Protein AF-A0A945K5P4-F1 (afdb_monomer)

Solvent-accessible surface area (backbone atoms only — not comparable to full-atom values): 6394 Å² total; per-residue (Å²): 142,80,91,77,76,88,77,81,76,80,76,79,78,74,84,75,86,45,68,44,60,55,50,32,61,76,45,50,88,58,52,46,75,48,57,45,58,83,69,80,56,73,58,95,89,40,76,70,74,47,77,51,74,48,69,51,79,70,41,58,30,44,68,38,72,45,79,47,60,54,68,51,77,54,100,92,50,74,48,74,52,79,70,42,38,37,18,9,77,69,38,82,90,48,81,44,75,53,107

Structure (mmCIF, N/CA/C/O backbone):
data_AF-A0A945K5P4-F1
#
_entry.id   AF-A0A945K5P4-F1
#
loop_
_atom_site.group_PDB
_atom_site.id
_atom_site.type_symbol
_atom_site.label_atom_id
_atom_site.label_alt_id
_atom_site.label_comp_id
_atom_site.label_asym_id
_atom_site.label_entity_id
_atom_site.label_seq_id
_atom_site.pdbx_PDB_ins_code
_atom_site.Cartn_x
_atom_site.Cartn_y
_atom_site.Cartn_z
_atom_site.occupancy
_atom_site.B_iso_or_equiv
_atom_site.auth_seq_id
_atom_site.auth_comp_id
_atom_site.auth_asym_id
_atom_site.auth_atom_id
_atom_site.pdbx_PDB_model_num
ATOM 1 N N . MET A 1 1 ? 0.146 -31.554 -27.408 1.00 42.19 1 MET A N 1
ATOM 2 C CA . MET A 1 1 ? 0.253 -32.498 -26.276 1.00 42.19 1 MET A CA 1
ATOM 3 C C . MET A 1 1 ? 1.378 -32.016 -25.379 1.00 42.19 1 MET A C 1
ATOM 5 O O . MET A 1 1 ? 2.523 -32.038 -25.797 1.00 42.19 1 MET A O 1
ATOM 9 N N . GLY A 1 2 ? 1.032 -31.474 -24.216 1.00 41.72 2 GLY A N 1
ATOM 10 C CA . GLY A 1 2 ? 1.971 -30.827 -23.299 1.00 41.72 2 GLY A CA 1
ATOM 11 C C . GLY A 1 2 ? 1.212 -30.344 -22.073 1.00 41.72 2 GLY A C 1
ATOM 12 O O . GLY A 1 2 ? 1.029 -29.153 -21.872 1.00 41.72 2 GLY A O 1
ATOM 13 N N . ILE A 1 3 ? 0.659 -31.305 -21.335 1.00 53.03 3 ILE A N 1
ATOM 14 C CA . ILE A 1 3 ? -0.021 -31.107 -20.055 1.00 53.03 3 ILE A CA 1
ATOM 15 C C . ILE A 1 3 ? 1.007 -30.538 -19.073 1.00 53.03 3 ILE A C 1
ATOM 17 O O . ILE A 1 3 ? 1.942 -31.242 -18.699 1.00 53.03 3 ILE A O 1
ATOM 21 N N . SER A 1 4 ? 0.857 -29.276 -18.667 1.00 38.94 4 SER A N 1
ATOM 22 C CA . SER A 1 4 ? 1.709 -28.674 -17.640 1.00 38.94 4 SER A CA 1
ATOM 23 C C . SER A 1 4 ? 0.860 -28.024 -16.551 1.00 38.94 4 SER A C 1
ATOM 25 O O . SER A 1 4 ? 0.423 -26.886 -16.661 1.00 38.94 4 SER A O 1
ATOM 27 N N . LYS A 1 5 ? 0.654 -28.824 -15.501 1.00 41.47 5 LYS A N 1
ATOM 28 C CA . LYS A 1 5 ? 0.543 -28.424 -14.092 1.00 41.47 5 LYS A CA 1
ATOM 29 C C . LYS A 1 5 ? -0.613 -27.484 -13.743 1.00 41.47 5 LYS A C 1
ATOM 31 O O . LYS A 1 5 ? -0.448 -26.310 -13.442 1.00 41.47 5 LYS A O 1
ATOM 36 N N . ILE A 1 6 ? -1.781 -28.108 -13.657 1.00 50.41 6 ILE A N 1
ATOM 37 C CA . ILE A 1 6 ? -2.840 -27.760 -12.709 1.00 50.41 6 ILE A CA 1
ATOM 38 C C . ILE A 1 6 ? -2.231 -27.508 -11.316 1.00 50.41 6 ILE A C 1
ATOM 40 O O . ILE A 1 6 ? -1.776 -28.438 -10.653 1.00 50.41 6 ILE A O 1
ATOM 44 N N . PHE A 1 7 ? -2.234 -26.251 -10.876 1.00 44.53 7 PHE A N 1
ATOM 45 C CA . PHE A 1 7 ? -2.200 -25.891 -9.461 1.00 44.53 7 PHE A CA 1
ATOM 46 C C . PHE A 1 7 ? -3.647 -25.616 -9.044 1.00 44.53 7 PHE A C 1
ATOM 48 O O . PHE A 1 7 ? -4.124 -24.486 -9.108 1.00 44.53 7 PHE A O 1
ATOM 55 N N . TYR A 1 8 ? -4.376 -26.670 -8.662 1.00 39.31 8 TYR A N 1
ATOM 56 C CA . TYR A 1 8 ? -5.628 -26.511 -7.922 1.00 39.31 8 TYR A CA 1
ATOM 57 C C . TYR A 1 8 ? -5.274 -25.950 -6.542 1.00 39.31 8 TYR A C 1
ATOM 59 O O . TYR A 1 8 ? -4.970 -26.697 -5.614 1.00 39.31 8 TYR A O 1
ATOM 67 N N . ILE A 1 9 ? -5.291 -24.624 -6.407 1.00 47.72 9 ILE A N 1
ATOM 68 C CA . ILE A 1 9 ? -5.408 -23.990 -5.097 1.00 47.72 9 ILE A CA 1
ATOM 69 C C . ILE A 1 9 ? -6.824 -24.312 -4.623 1.00 47.72 9 ILE A C 1
ATOM 71 O O . ILE A 1 9 ? -7.807 -23.747 -5.101 1.00 47.72 9 ILE A O 1
ATOM 75 N N . LEU A 1 10 ? -6.929 -25.285 -3.722 1.00 43.44 10 LEU A N 1
ATOM 76 C CA . LEU A 1 10 ? -8.141 -25.551 -2.964 1.00 43.44 10 LEU A CA 1
ATOM 77 C C . LEU A 1 10 ? -8.370 -24.344 -2.042 1.00 43.44 10 LEU A C 1
ATOM 79 O O . LEU A 1 10 ? -7.882 -24.310 -0.915 1.00 43.44 10 LEU A O 1
ATOM 83 N N . ILE A 1 11 ? -9.060 -23.318 -2.543 1.00 50.97 11 ILE A N 1
ATOM 84 C CA . ILE A 1 11 ? -9.527 -22.200 -1.723 1.00 50.97 11 ILE A CA 1
ATOM 85 C C . ILE A 1 11 ? -10.640 -22.762 -0.840 1.00 50.97 11 ILE A C 1
ATOM 87 O O . ILE A 1 11 ? -11.796 -22.863 -1.252 1.00 50.97 11 ILE A O 1
ATOM 91 N N . LEU A 1 12 ? -10.287 -23.164 0.379 1.00 46.34 12 LEU A N 1
ATOM 92 C CA . LEU A 1 12 ? -11.260 -23.363 1.441 1.00 46.34 12 LEU A CA 1
ATOM 93 C C . LEU A 1 12 ? -11.787 -21.973 1.818 1.00 46.34 12 LEU A C 1
ATOM 95 O O . LEU A 1 12 ? -11.228 -21.298 2.679 1.00 46.34 12 LEU A O 1
ATOM 99 N N . ALA A 1 13 ? -12.818 -21.514 1.108 1.00 54.56 13 ALA A N 1
ATOM 100 C CA . ALA A 1 13 ? -13.495 -20.254 1.382 1.00 54.56 13 ALA A CA 1
ATOM 101 C C . ALA A 1 13 ? -14.286 -20.385 2.691 1.00 54.56 13 ALA A C 1
ATOM 103 O O . ALA A 1 13 ? -15.493 -20.626 2.699 1.00 54.56 13 ALA A O 1
ATOM 104 N N . THR A 1 14 ? -13.600 -20.256 3.824 1.00 52.41 14 THR A N 1
ATOM 105 C CA . THR A 1 14 ? -14.258 -19.939 5.084 1.00 52.41 14 THR A CA 1
ATOM 106 C C . THR A 1 14 ? -14.810 -18.526 4.942 1.00 52.41 14 THR A C 1
ATOM 108 O O . THR A 1 14 ? -14.069 -17.546 4.886 1.00 52.41 14 THR A O 1
ATOM 111 N N . ALA A 1 15 ? -16.133 -18.417 4.821 1.00 57.22 15 ALA A N 1
ATOM 112 C CA . ALA A 1 15 ? -16.838 -17.143 4.824 1.00 57.22 15 ALA A CA 1
ATOM 113 C C . ALA A 1 15 ? -16.702 -16.496 6.212 1.00 57.22 15 ALA A C 1
ATOM 115 O O . ALA A 1 15 ? -17.595 -16.572 7.052 1.00 57.22 15 ALA A O 1
ATOM 116 N N . MET A 1 16 ? -15.548 -15.886 6.484 1.00 53.41 16 MET A N 1
ATOM 117 C CA . MET A 1 16 ? -15.379 -14.988 7.614 1.00 53.41 16 MET A CA 1
ATOM 118 C C . MET A 1 16 ? -16.133 -13.711 7.267 1.00 53.41 16 MET A C 1
ATOM 120 O O . MET A 1 16 ? -15.610 -12.824 6.595 1.00 53.41 16 MET A O 1
ATOM 124 N N . SER A 1 17 ? -17.385 -13.622 7.707 1.00 56.72 17 SER A N 1
ATOM 125 C CA . SER A 1 17 ? -18.197 -12.407 7.660 1.00 56.72 17 SER A CA 1
ATOM 126 C C . SER A 1 17 ? -17.638 -11.361 8.636 1.00 56.72 17 SER A C 1
ATOM 128 O O . SER A 1 17 ? -18.280 -10.985 9.613 1.00 56.72 17 SER A O 1
ATOM 130 N N . SER A 1 18 ? -16.401 -10.914 8.410 1.00 62.44 18 SER A N 1
ATOM 131 C CA . SER A 1 18 ? -15.841 -9.740 9.065 1.00 62.44 18 SER A CA 1
ATOM 132 C C . SER A 1 18 ? -16.373 -8.524 8.324 1.00 62.44 18 SER A C 1
ATOM 134 O O . SER A 1 18 ? -15.940 -8.226 7.209 1.00 62.44 18 SER A O 1
ATOM 136 N N . CYS A 1 19 ? -17.329 -7.819 8.938 1.00 70.94 19 CYS A N 1
ATOM 137 C CA . CYS A 1 19 ? -17.871 -6.575 8.392 1.00 70.94 19 CYS A CA 1
ATOM 138 C C . CYS A 1 19 ? -16.754 -5.615 7.956 1.00 70.94 19 CYS A C 1
ATOM 140 O O . CYS A 1 19 ? -16.892 -4.969 6.924 1.00 70.94 19 CYS A O 1
ATOM 142 N N . GLY A 1 20 ? -15.631 -5.549 8.681 1.00 84.25 20 GLY A N 1
ATOM 143 C CA . GLY A 1 20 ? -14.507 -4.674 8.338 1.00 84.25 20 GLY A CA 1
ATOM 144 C C . GLY A 1 20 ? -13.853 -5.010 6.996 1.00 84.25 20 GLY A C 1
ATOM 145 O O . GLY A 1 20 ? -13.654 -4.119 6.174 1.00 84.25 20 GLY A O 1
ATOM 146 N N . LEU A 1 21 ? -13.578 -6.291 6.737 1.00 87.75 21 LEU A N 1
ATOM 147 C CA . LEU A 1 21 ? -12.907 -6.710 5.503 1.00 87.75 21 LEU A CA 1
ATOM 148 C C . LEU A 1 21 ? -13.833 -6.589 4.283 1.00 87.75 21 LEU A C 1
ATOM 150 O O . LEU A 1 21 ? -13.399 -6.175 3.212 1.00 87.75 21 LEU A O 1
ATOM 154 N N . ASN A 1 22 ? -15.129 -6.863 4.462 1.00 87.81 22 ASN A N 1
ATOM 155 C CA . ASN A 1 22 ? -16.123 -6.649 3.409 1.00 87.81 22 ASN A CA 1
ATOM 156 C C . ASN A 1 22 ? -16.276 -5.156 3.061 1.00 87.81 22 ASN A C 1
ATOM 158 O O . ASN A 1 22 ? -16.408 -4.802 1.893 1.00 87.81 22 ASN A O 1
ATOM 162 N N . ASN A 1 23 ? -16.202 -4.271 4.064 1.00 88.56 23 ASN A N 1
ATOM 163 C CA . ASN A 1 23 ? -16.187 -2.823 3.839 1.00 88.56 23 ASN A CA 1
ATOM 164 C C . ASN A 1 23 ? -14.954 -2.390 3.033 1.00 88.56 23 ASN A C 1
ATOM 166 O O . ASN A 1 23 ? -15.110 -1.641 2.071 1.00 88.56 23 ASN A O 1
ATOM 170 N N . MET A 1 24 ? -13.761 -2.890 3.376 1.00 91.62 24 MET A N 1
ATOM 171 C CA . MET A 1 24 ? -12.538 -2.647 2.597 1.00 91.62 24 MET A CA 1
ATOM 172 C C . MET A 1 24 ? -12.714 -3.078 1.138 1.00 91.62 24 MET A C 1
ATOM 174 O O . MET A 1 24 ? -12.514 -2.272 0.235 1.00 91.62 24 MET A O 1
ATOM 178 N N . ALA A 1 25 ? -13.175 -4.312 0.905 1.00 90.25 25 ALA A N 1
ATOM 179 C CA . ALA A 1 25 ? -13.403 -4.837 -0.440 1.00 90.25 25 ALA A CA 1
ATOM 180 C C . ALA A 1 25 ? -14.406 -3.987 -1.241 1.00 90.25 25 ALA A C 1
ATOM 182 O O . ALA A 1 25 ? -14.137 -3.634 -2.385 1.00 90.25 25 ALA A O 1
ATOM 183 N N . SER A 1 26 ? -15.528 -3.589 -0.629 1.00 90.56 26 SER A N 1
ATOM 184 C CA . SER A 1 26 ? -16.543 -2.750 -1.287 1.00 90.56 26 SER A CA 1
ATOM 185 C C . SER A 1 26 ? -16.063 -1.339 -1.642 1.00 90.56 26 SER A C 1
ATOM 187 O O . SER A 1 26 ? -16.639 -0.701 -2.515 1.00 90.56 26 SER A O 1
ATOM 189 N N . LYS A 1 27 ? -15.016 -0.846 -0.969 1.00 91.75 27 LYS A N 1
ATOM 190 C CA . LYS A 1 27 ? -14.428 0.479 -1.192 1.00 91.75 27 LYS A CA 1
ATOM 191 C C . LYS A 1 27 ? -13.143 0.419 -2.011 1.00 91.75 27 LYS A C 1
ATOM 193 O O . LYS A 1 27 ? -12.472 1.434 -2.123 1.00 91.75 27 LYS A O 1
ATOM 198 N N . TYR A 1 28 ? -12.774 -0.733 -2.569 1.00 90.31 28 TYR A N 1
ATOM 199 C CA . TYR A 1 28 ? -11.510 -0.875 -3.295 1.00 90.31 28 TYR A CA 1
ATOM 200 C C . TYR A 1 28 ? -11.360 0.144 -4.437 1.00 90.31 28 TYR A C 1
ATOM 202 O O . TYR A 1 28 ? -10.270 0.656 -4.663 1.00 90.31 28 TYR A O 1
ATOM 210 N N . GLU A 1 29 ? -12.463 0.518 -5.089 1.00 92.12 29 GLU A N 1
ATOM 211 C CA . GLU A 1 29 ? -12.481 1.539 -6.147 1.00 92.12 29 GLU A CA 1
ATOM 212 C C . GLU A 1 29 ? -12.049 2.940 -5.678 1.00 92.12 29 GLU A C 1
ATOM 214 O O . GLU A 1 29 ? -11.723 3.788 -6.505 1.00 92.12 29 GLU A O 1
ATOM 219 N N . THR A 1 30 ? -12.023 3.208 -4.367 1.00 93.94 30 THR A N 1
ATOM 220 C CA . THR A 1 30 ? -11.531 4.480 -3.813 1.00 93.94 30 THR A CA 1
ATOM 221 C C . THR A 1 30 ? -10.024 4.483 -3.564 1.00 93.94 30 THR A C 1
ATOM 223 O O . THR A 1 30 ? -9.471 5.518 -3.192 1.00 93.94 30 THR A O 1
ATOM 226 N N . VAL A 1 31 ? -9.351 3.346 -3.757 1.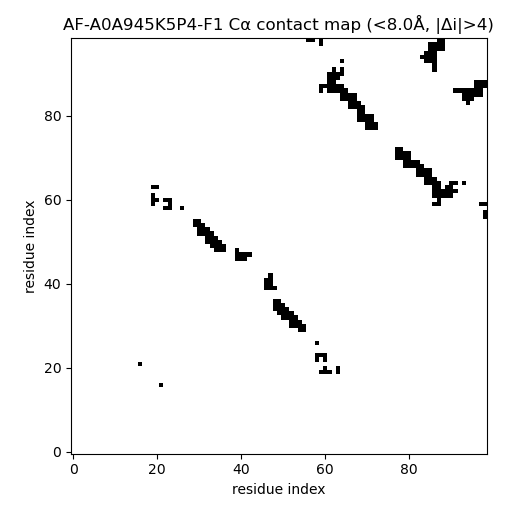00 91.81 31 VAL A N 1
ATOM 227 C CA . VAL A 1 31 ? -7.896 3.241 -3.662 1.00 91.81 31 VAL A CA 1
ATOM 228 C C . VAL A 1 31 ? -7.289 3.690 -4.982 1.00 91.81 31 VAL A C 1
ATOM 230 O O . VAL A 1 31 ? -7.549 3.111 -6.034 1.00 91.81 31 VAL A O 1
ATOM 233 N N . SER A 1 32 ? -6.434 4.705 -4.926 1.00 92.44 32 SER A N 1
ATOM 234 C CA . SER A 1 32 ? -5.684 5.177 -6.088 1.00 92.44 32 SER A CA 1
ATOM 235 C C . SER A 1 32 ? -4.197 4.967 -5.874 1.00 92.44 32 SER A C 1
ATOM 237 O O . SER A 1 32 ? -3.702 5.160 -4.765 1.00 92.44 32 SER A O 1
ATOM 239 N N . TYR A 1 33 ? -3.474 4.637 -6.937 1.00 89.81 33 TYR A N 1
ATOM 240 C CA . TYR A 1 33 ? -2.023 4.529 -6.898 1.00 89.81 33 TYR A CA 1
ATOM 241 C C . TYR A 1 33 ? -1.387 5.243 -8.087 1.00 89.81 33 TYR A C 1
ATOM 243 O O . TYR A 1 33 ? -1.914 5.222 -9.201 1.00 89.81 33 TYR A O 1
ATOM 251 N N . THR A 1 34 ? -0.229 5.851 -7.856 1.00 92.12 34 THR A N 1
ATOM 252 C CA . THR A 1 34 ? 0.618 6.421 -8.904 1.00 92.12 34 THR A CA 1
ATOM 253 C C . THR A 1 34 ? 1.965 5.725 -8.916 1.00 92.12 34 THR A C 1
ATOM 255 O O . THR A 1 34 ? 2.544 5.461 -7.865 1.00 92.12 34 THR A O 1
ATOM 258 N N . VAL A 1 35 ? 2.465 5.435 -10.116 1.00 90.31 35 VAL A N 1
ATOM 259 C CA . VAL A 1 35 ? 3.771 4.803 -10.320 1.00 90.31 35 VAL A CA 1
ATOM 260 C C . VAL A 1 35 ? 4.698 5.801 -10.996 1.00 90.31 35 VAL A C 1
ATOM 262 O O . VAL A 1 35 ? 4.382 6.317 -12.070 1.00 90.31 35 VAL A O 1
ATOM 265 N N . THR A 1 36 ? 5.847 6.055 -10.375 1.00 91.25 36 THR A N 1
ATOM 266 C CA . THR A 1 36 ? 6.877 6.955 -10.901 1.00 91.25 36 THR A CA 1
ATOM 267 C C . THR A 1 36 ? 8.195 6.194 -11.064 1.00 91.25 36 THR A C 1
ATOM 269 O O . THR A 1 36 ? 8.693 5.658 -10.077 1.00 91.25 36 THR A O 1
ATOM 272 N N . PRO A 1 37 ? 8.805 6.156 -12.263 1.00 90.19 37 PRO A N 1
ATOM 273 C CA . PRO A 1 37 ? 8.334 6.746 -13.519 1.00 90.19 37 PRO A CA 1
ATOM 274 C C . PRO A 1 37 ? 7.159 5.965 -14.133 1.00 90.19 37 PRO A C 1
ATOM 276 O O . PRO A 1 37 ? 7.044 4.756 -13.952 1.00 90.19 37 PRO A O 1
ATOM 279 N N . SER A 1 38 ? 6.316 6.652 -14.911 1.00 85.56 38 SER A N 1
ATOM 280 C CA . SER A 1 38 ? 5.155 6.046 -15.588 1.00 85.56 38 SER A CA 1
ATOM 281 C C . SER A 1 38 ? 5.553 4.990 -16.622 1.00 85.56 38 SER A C 1
ATOM 283 O O . SER A 1 38 ? 4.867 3.986 -16.795 1.00 85.56 38 SER A O 1
ATOM 285 N N . THR A 1 39 ? 6.685 5.200 -17.292 1.00 86.12 39 THR A N 1
ATOM 286 C CA . THR A 1 39 ? 7.345 4.196 -18.125 1.00 86.12 39 THR A CA 1
ATOM 287 C C . THR A 1 39 ? 8.573 3.686 -17.397 1.00 86.12 39 THR A C 1
ATOM 289 O O . THR A 1 39 ? 9.519 4.444 -17.161 1.00 86.12 39 THR A O 1
ATOM 292 N N . LEU A 1 40 ? 8.573 2.402 -17.066 1.00 84.81 40 LEU A N 1
ATOM 293 C CA . LEU A 1 40 ? 9.702 1.779 -16.393 1.00 84.81 40 LEU A CA 1
ATOM 294 C C . LEU A 1 40 ? 10.911 1.730 -17.325 1.00 84.81 40 LEU A C 1
ATOM 296 O O . LEU A 1 40 ? 10.814 1.325 -18.483 1.00 84.81 40 LEU A O 1
ATOM 300 N N . GLN A 1 41 ? 12.057 2.150 -16.801 1.00 83.31 41 GLN A N 1
ATOM 301 C CA . GLN A 1 41 ? 13.326 2.135 -17.512 1.00 83.31 41 GLN A CA 1
ATOM 302 C C . GLN A 1 41 ? 14.355 1.373 -16.697 1.00 83.31 41 GLN A C 1
ATOM 304 O O . GLN A 1 41 ? 14.415 1.482 -15.472 1.00 83.31 41 GLN A O 1
ATOM 309 N N . THR A 1 42 ? 15.187 0.614 -17.398 1.00 87.25 42 THR A N 1
ATOM 310 C CA . THR A 1 42 ? 16.292 -0.100 -16.769 1.00 87.25 42 THR A CA 1
ATOM 311 C C . THR A 1 42 ? 17.497 0.826 -16.659 1.00 87.25 42 THR A C 1
ATOM 313 O O . THR A 1 42 ? 17.963 1.356 -17.663 1.00 87.25 42 THR A O 1
ATOM 316 N N . HIS A 1 43 ? 18.033 0.978 -15.453 1.00 86.88 43 HIS A N 1
ATOM 317 C CA . HIS A 1 43 ? 19.297 1.656 -15.190 1.00 86.88 43 HIS A CA 1
ATOM 318 C C . HIS A 1 43 ? 20.297 0.635 -14.648 1.00 86.88 43 HIS A C 1
ATOM 320 O O . HIS A 1 43 ? 20.089 0.058 -13.583 1.00 86.88 43 HIS A O 1
ATOM 326 N N . ALA A 1 44 ? 21.368 0.375 -15.406 1.00 88.69 44 ALA A N 1
ATOM 327 C CA . ALA A 1 44 ? 22.399 -0.611 -15.054 1.00 88.69 44 ALA A CA 1
ATOM 328 C C . ALA A 1 44 ? 21.822 -1.991 -14.657 1.00 88.69 44 ALA A C 1
ATOM 330 O O . ALA A 1 44 ? 22.206 -2.573 -13.646 1.00 88.69 44 ALA A O 1
ATOM 331 N N . GLY A 1 45 ? 20.850 -2.490 -15.427 1.00 84.81 45 GLY A N 1
ATOM 332 C CA . GLY A 1 45 ? 20.193 -3.778 -15.168 1.00 84.81 45 GLY A CA 1
ATOM 333 C C . GLY A 1 45 ? 19.135 -3.769 -14.058 1.00 84.81 45 GLY A C 1
ATOM 334 O O . GLY A 1 45 ? 18.514 -4.800 -13.829 1.00 84.81 45 GLY A O 1
ATOM 335 N N . ASN A 1 46 ? 18.891 -2.631 -13.400 1.00 84.12 46 ASN A N 1
ATOM 336 C CA . ASN A 1 46 ? 17.898 -2.497 -12.336 1.00 84.12 46 ASN A CA 1
ATOM 337 C C . ASN A 1 46 ? 16.692 -1.678 -12.802 1.00 84.12 46 ASN A C 1
ATOM 339 O O . ASN A 1 46 ? 16.843 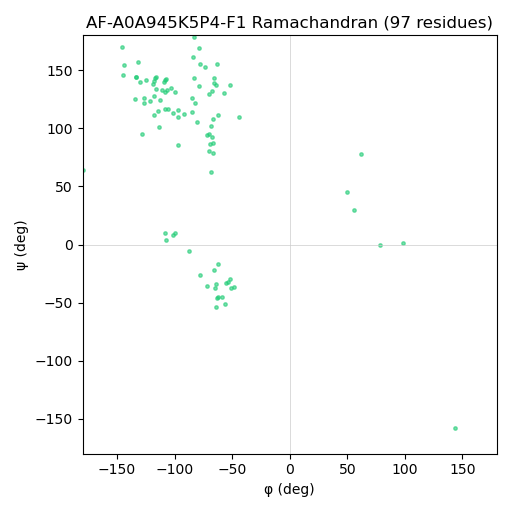-0.681 -13.508 1.00 84.12 46 ASN A O 1
ATOM 343 N N . VAL A 1 47 ? 15.497 -2.080 -12.372 1.00 85.06 47 VAL A N 1
ATOM 344 C CA . VAL A 1 47 ? 14.264 -1.306 -12.543 1.00 85.06 47 VAL A CA 1
ATOM 345 C C . VAL A 1 47 ? 13.861 -0.769 -11.178 1.00 85.06 47 VAL A C 1
ATOM 347 O O . VAL A 1 47 ? 13.561 -1.542 -10.271 1.00 85.06 47 VAL A O 1
ATOM 350 N N . SER A 1 48 ? 13.851 0.555 -11.053 1.00 85.31 48 SER A N 1
ATOM 351 C CA . SER A 1 48 ? 13.393 1.251 -9.851 1.00 85.31 48 SER A CA 1
ATOM 352 C C . SER A 1 48 ? 12.076 1.953 -10.137 1.00 85.31 48 SER A C 1
ATOM 354 O O . SER A 1 48 ? 11.905 2.555 -11.199 1.00 85.31 48 SER A O 1
ATOM 356 N N . LEU A 1 49 ? 11.163 1.895 -9.174 1.00 87.44 49 LEU A N 1
ATOM 357 C CA . LEU A 1 49 ? 9.916 2.641 -9.195 1.00 87.44 49 LEU A CA 1
ATOM 358 C C . LEU A 1 49 ? 9.541 3.087 -7.786 1.00 87.44 49 LEU A C 1
ATOM 360 O O . LEU A 1 49 ? 9.905 2.443 -6.802 1.00 87.44 49 LEU A O 1
ATOM 364 N N . THR A 1 50 ? 8.780 4.166 -7.724 1.00 89.50 50 THR A N 1
ATOM 365 C CA . THR A 1 50 ? 8.045 4.619 -6.549 1.00 89.50 50 THR A CA 1
ATOM 366 C C . THR A 1 50 ? 6.571 4.336 -6.787 1.00 89.50 50 THR A C 1
ATOM 368 O O . THR A 1 50 ? 6.058 4.629 -7.869 1.00 89.50 50 THR A O 1
ATOM 371 N N . LEU A 1 51 ? 5.905 3.755 -5.789 1.00 88.00 51 LEU A N 1
ATOM 372 C CA . LEU A 1 51 ? 4.467 3.524 -5.791 1.00 88.00 51 LEU A CA 1
ATOM 373 C C . LEU A 1 51 ? 3.856 4.307 -4.633 1.00 88.00 51 LEU A C 1
ATOM 375 O O . LEU A 1 51 ? 4.074 3.963 -3.473 1.00 88.00 51 LEU A O 1
ATOM 379 N N . ASP A 1 52 ? 3.091 5.341 -4.960 1.00 89.81 52 ASP A N 1
ATOM 380 C CA . ASP A 1 52 ? 2.354 6.133 -3.982 1.00 89.81 52 ASP A CA 1
ATOM 381 C C . ASP A 1 52 ? 0.897 5.681 -4.003 1.00 89.81 52 ASP A C 1
ATOM 383 O O . ASP A 1 52 ? 0.206 5.851 -5.007 1.00 89.81 52 ASP A O 1
ATOM 387 N N . ALA A 1 53 ? 0.436 5.073 -2.911 1.00 89.19 53 ALA A N 1
ATOM 388 C CA . ALA A 1 53 ? -0.947 4.644 -2.745 1.00 89.19 53 ALA A CA 1
ATOM 389 C C . ALA A 1 53 ? -1.693 5.614 -1.823 1.00 89.19 53 ALA A C 1
ATOM 391 O O . ALA A 1 53 ? -1.200 5.987 -0.762 1.00 89.19 53 ALA A O 1
ATOM 392 N N . THR A 1 54 ? -2.901 6.000 -2.222 1.00 90.81 54 THR A N 1
ATOM 393 C CA . THR A 1 54 ? -3.819 6.815 -1.426 1.00 90.81 54 THR A CA 1
ATOM 394 C C . THR A 1 54 ? -5.063 6.001 -1.118 1.00 90.81 54 THR A C 1
ATOM 396 O O . THR A 1 54 ? -5.646 5.368 -2.000 1.00 90.81 54 THR A O 1
ATOM 399 N N . PHE A 1 55 ? -5.471 6.043 0.145 1.00 91.81 55 PHE A N 1
ATOM 400 C CA . PHE A 1 55 ? -6.650 5.364 0.656 1.00 91.81 55 PHE A CA 1
ATOM 401 C C . PHE A 1 55 ? -7.632 6.412 1.175 1.00 91.81 55 PHE A C 1
ATOM 403 O O . PHE A 1 55 ? -7.223 7.393 1.794 1.00 91.81 55 PHE A O 1
ATOM 410 N N . ALA A 1 56 ? -8.927 6.208 0.933 1.00 91.00 56 ALA A N 1
ATOM 411 C CA . ALA A 1 56 ? -9.956 7.042 1.543 1.00 91.00 56 ALA A CA 1
ATOM 412 C C . ALA A 1 56 ? -9.944 6.905 3.076 1.00 91.00 56 ALA A C 1
ATOM 414 O O . ALA A 1 56 ? -9.554 5.863 3.613 1.00 91.00 56 ALA A O 1
ATOM 415 N N . GLU A 1 57 ? -10.439 7.927 3.778 1.00 87.69 57 GLU A N 1
ATOM 416 C CA . GLU A 1 57 ? -10.592 7.875 5.235 1.00 87.69 57 GLU A CA 1
ATOM 417 C C . GLU A 1 57 ? -11.353 6.616 5.669 1.00 87.69 57 GLU A C 1
ATOM 419 O O . GLU A 1 57 ? -12.378 6.247 5.074 1.00 87.69 57 GLU A O 1
ATOM 424 N N . LYS A 1 58 ? -10.879 5.964 6.740 1.00 87.38 58 LYS A N 1
ATOM 425 C CA . LYS A 1 58 ? -11.505 4.755 7.299 1.00 87.38 58 LYS A CA 1
ATOM 426 C C . LYS A 1 58 ? -11.656 3.631 6.267 1.00 87.38 58 LYS A C 1
ATOM 428 O O . LYS A 1 58 ? -12.615 2.853 6.330 1.00 87.38 58 LYS A O 1
ATOM 433 N N . TYR A 1 59 ? -10.758 3.570 5.280 1.00 92.19 59 TYR A N 1
ATOM 434 C CA . TYR A 1 59 ? -10.683 2.434 4.369 1.00 92.19 59 TYR A CA 1
ATOM 435 C C . TYR A 1 59 ? -10.300 1.179 5.151 1.00 92.19 59 TYR A C 1
ATOM 437 O O . TYR A 1 59 ? -11.041 0.201 5.123 1.00 92.19 59 TYR A O 1
ATOM 445 N N . PHE A 1 60 ? -9.193 1.223 5.899 1.00 93.31 60 PHE A N 1
ATOM 446 C CA . PHE A 1 60 ? -8.709 0.076 6.660 1.00 93.31 60 PHE A CA 1
ATOM 447 C C . PHE A 1 60 ? -9.622 -0.242 7.842 1.00 93.31 60 PHE A C 1
ATOM 449 O O . PHE A 1 60 ? -9.932 0.606 8.679 1.00 93.31 60 PHE A O 1
ATOM 456 N N . ALA A 1 61 ? -10.012 -1.511 7.956 1.00 93.25 61 ALA A N 1
ATOM 457 C CA . ALA A 1 61 ? -10.557 -2.006 9.206 1.00 93.25 61 ALA A CA 1
ATOM 458 C C . ALA A 1 61 ? -9.467 -1.931 10.280 1.00 93.25 61 ALA A C 1
ATOM 460 O O . ALA A 1 61 ? -8.326 -2.319 10.040 1.00 93.25 61 ALA A O 1
ATOM 461 N N . LYS A 1 62 ? -9.829 -1.480 11.483 1.00 92.62 62 LYS A N 1
ATOM 462 C CA . LYS A 1 62 ? -8.861 -1.177 12.546 1.00 92.62 62 LYS A CA 1
ATOM 463 C C . LYS A 1 62 ? -7.868 -2.301 12.838 1.00 92.62 62 LYS A C 1
ATOM 465 O O . LYS A 1 62 ? -6.707 -2.028 13.080 1.00 92.62 62 LYS A O 1
ATOM 470 N N . LYS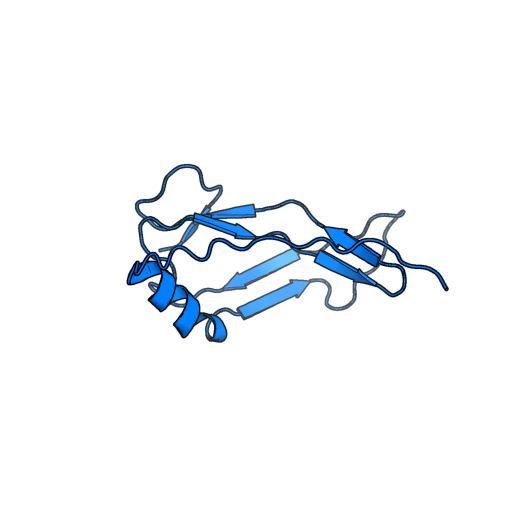 A 1 63 ? -8.308 -3.560 12.787 1.00 92.38 63 LYS A N 1
ATOM 471 C CA . LYS A 1 63 ? -7.476 -4.742 13.076 1.00 92.38 63 LYS A CA 1
ATOM 472 C C . LYS A 1 63 ? -6.956 -5.458 11.827 1.00 92.38 63 LYS A C 1
ATOM 474 O O . LYS A 1 63 ? -6.479 -6.583 11.936 1.00 92.38 63 LYS A O 1
ATOM 479 N N . ALA A 1 64 ? -7.106 -4.867 10.644 1.00 91.44 64 ALA A N 1
ATOM 480 C CA . ALA A 1 64 ? -6.638 -5.479 9.409 1.00 91.44 64 ALA A CA 1
ATOM 481 C C . ALA A 1 64 ? -5.150 -5.207 9.182 1.00 91.44 64 ALA A C 1
ATOM 483 O O . ALA A 1 64 ? -4.659 -4.109 9.437 1.00 91.44 64 ALA A O 1
ATOM 484 N N . THR A 1 65 ? -4.473 -6.206 8.630 1.00 92.75 65 THR A N 1
ATOM 485 C CA . THR A 1 65 ? -3.170 -6.088 7.979 1.00 92.75 65 THR A CA 1
ATOM 486 C C . THR A 1 65 ? -3.342 -6.471 6.510 1.00 92.75 65 THR A C 1
ATOM 488 O O . THR A 1 65 ? -4.149 -7.345 6.184 1.00 92.75 65 THR A O 1
ATOM 491 N N . VAL A 1 66 ? -2.631 -5.792 5.616 1.00 90.12 66 VAL A N 1
ATOM 492 C CA . VAL A 1 66 ? -2.678 -6.008 4.169 1.00 90.12 66 VAL A CA 1
ATOM 493 C C . VAL A 1 66 ? -1.261 -6.042 3.624 1.00 90.12 66 VAL A C 1
ATOM 495 O O . VAL A 1 66 ? -0.508 -5.080 3.776 1.00 90.12 66 VAL A O 1
ATOM 498 N N . ASP A 1 67 ? -0.944 -7.129 2.932 1.00 92.94 67 ASP A N 1
ATOM 499 C CA . ASP A 1 67 ? 0.334 -7.319 2.261 1.00 92.94 67 ASP A CA 1
ATOM 500 C C . ASP A 1 67 ? 0.230 -6.825 0.816 1.00 92.94 67 ASP A C 1
ATOM 502 O O . ASP A 1 67 ? -0.465 -7.405 -0.021 1.00 92.94 67 ASP A O 1
ATOM 506 N N . PHE A 1 68 ? 0.942 -5.748 0.506 1.00 89.00 68 PHE A N 1
ATOM 507 C CA . PHE A 1 68 ? 1.052 -5.192 -0.833 1.00 89.00 68 PHE A CA 1
ATOM 508 C C . PHE A 1 68 ? 2.331 -5.691 -1.490 1.00 89.00 68 PHE A C 1
ATOM 510 O O . PHE A 1 68 ? 3.427 -5.278 -1.124 1.00 89.00 68 PHE A O 1
ATOM 517 N N . THR A 1 69 ? 2.195 -6.564 -2.486 1.00 92.06 69 THR A N 1
ATOM 518 C CA . THR A 1 69 ? 3.323 -7.047 -3.295 1.00 92.06 69 THR A CA 1
ATOM 519 C C . THR A 1 69 ? 3.158 -6.547 -4.727 1.00 92.06 69 THR A C 1
ATOM 521 O O . THR A 1 69 ? 2.346 -7.105 -5.466 1.00 92.06 69 THR A O 1
ATOM 524 N N . PRO A 1 70 ? 3.877 -5.489 -5.140 1.00 88.12 70 PRO A N 1
ATOM 525 C CA . PRO A 1 70 ? 3.828 -5.024 -6.519 1.00 88.12 70 PRO A CA 1
ATOM 526 C C . PRO A 1 70 ? 4.415 -6.083 -7.453 1.00 88.12 70 PRO A C 1
ATOM 528 O O . PRO A 1 70 ? 5.404 -6.735 -7.114 1.00 88.12 70 PRO A O 1
ATOM 531 N N . VAL A 1 71 ? 3.841 -6.231 -8.644 1.00 90.75 71 VAL A N 1
ATOM 532 C CA . VAL A 1 71 ? 4.314 -7.189 -9.649 1.00 90.75 71 VAL A CA 1
ATOM 533 C C . VAL A 1 71 ? 4.567 -6.466 -10.966 1.00 90.75 71 VAL A C 1
ATOM 535 O O . VAL A 1 71 ? 3.691 -5.780 -11.491 1.00 90.75 71 VAL A O 1
ATOM 538 N N . LEU A 1 72 ? 5.778 -6.621 -11.500 1.00 86.75 72 LEU A N 1
ATOM 539 C CA . LEU A 1 72 ? 6.134 -6.207 -12.850 1.00 86.75 72 LEU A CA 1
ATOM 540 C C . LEU A 1 72 ? 5.763 -7.315 -13.833 1.00 86.75 72 LEU A C 1
ATOM 542 O O . LEU A 1 72 ? 6.383 -8.376 -13.808 1.00 86.75 72 LEU A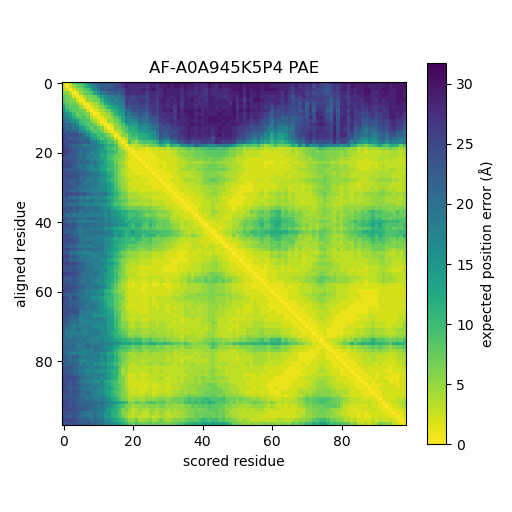 O 1
ATOM 546 N N . VAL A 1 73 ? 4.803 -7.052 -14.719 1.00 88.69 73 VAL A N 1
ATOM 547 C CA . VAL A 1 73 ? 4.382 -7.978 -15.782 1.00 88.69 73 VAL A CA 1
ATOM 548 C C . VAL A 1 73 ? 5.030 -7.579 -17.108 1.00 88.69 73 VAL A C 1
ATOM 550 O O . VAL A 1 73 ? 4.994 -6.412 -17.500 1.00 88.69 73 VAL A O 1
ATOM 553 N N . TYR A 1 74 ? 5.621 -8.540 -17.814 1.00 86.62 74 TYR A N 1
ATOM 554 C CA . TYR A 1 74 ? 6.252 -8.352 -19.122 1.00 86.62 74 TYR A CA 1
ATOM 555 C C . TYR A 1 74 ? 6.077 -9.601 -19.995 1.00 86.62 74 TYR A C 1
ATOM 557 O O . TYR A 1 74 ? 5.649 -10.652 -19.529 1.00 86.62 74 TYR A O 1
ATOM 565 N N . ALA A 1 75 ? 6.412 -9.502 -21.286 1.00 89.62 75 ALA A N 1
ATOM 566 C CA . ALA A 1 75 ? 6.107 -10.538 -22.283 1.00 89.62 75 ALA A CA 1
ATOM 567 C C . ALA A 1 75 ? 6.557 -11.964 -21.900 1.00 89.62 75 ALA A C 1
ATOM 569 O O . ALA A 1 75 ? 5.928 -12.936 -22.307 1.00 89.62 75 ALA A O 1
ATOM 570 N N . ASN A 1 76 ? 7.629 -12.083 -21.111 1.00 89.75 76 ASN A N 1
ATOM 571 C CA . ASN A 1 76 ? 8.259 -13.358 -20.768 1.00 89.75 76 ASN A CA 1
ATOM 572 C C . ASN A 1 76 ? 8.020 -13.793 -19.312 1.00 89.75 76 ASN A C 1
ATOM 574 O O . ASN A 1 76 ? 8.674 -14.730 -18.855 1.00 89.75 76 ASN A O 1
ATOM 578 N N . GLY A 1 77 ? 7.135 -13.120 -18.572 1.00 91.81 77 GLY A N 1
ATOM 579 C CA . GLY A 1 77 ? 6.793 -13.496 -17.204 1.00 91.81 77 GLY A CA 1
ATOM 580 C C . GLY A 1 77 ? 6.536 -12.310 -16.285 1.00 91.81 77 GLY A C 1
ATOM 581 O O . GLY A 1 77 ? 6.224 -11.202 -16.719 1.00 91.81 77 GLY A O 1
ATOM 582 N N . GLU A 1 78 ? 6.672 -12.576 -14.992 1.00 94.38 78 GLU A N 1
ATOM 583 C CA . GLU A 1 78 ? 6.367 -11.628 -13.929 1.00 94.38 78 GLU A CA 1
ATOM 584 C C . GLU A 1 78 ? 7.493 -11.616 -12.895 1.00 94.38 78 GLU A C 1
ATOM 586 O O . GLU A 1 78 ? 8.099 -12.649 -12.604 1.00 94.38 78 GLU A O 1
ATOM 591 N N . THR A 1 79 ? 7.783 -10.446 -12.331 1.00 88.06 79 THR A N 1
ATOM 592 C CA . THR A 1 79 ? 8.731 -10.287 -11.221 1.00 88.06 79 THR A CA 1
ATOM 593 C C . THR A 1 79 ? 8.052 -9.539 -10.085 1.00 88.06 79 THR A C 1
ATOM 595 O O . THR A 1 79 ? 7.592 -8.412 -10.265 1.00 88.06 79 THR A O 1
ATOM 598 N N . ALA A 1 80 ? 7.997 -10.163 -8.910 1.00 91.69 80 ALA A N 1
ATOM 599 C CA . ALA A 1 80 ? 7.485 -9.534 -7.701 1.00 91.69 80 ALA A CA 1
ATOM 600 C C . ALA A 1 80 ? 8.540 -8.600 -7.089 1.00 91.69 80 ALA A C 1
ATOM 602 O O . ALA A 1 80 ? 9.717 -8.950 -6.986 1.00 91.69 80 ALA A O 1
ATOM 603 N N . PHE A 1 81 ? 8.105 -7.419 -6.662 1.00 88.50 81 PHE A N 1
ATOM 604 C CA . PHE A 1 81 ? 8.892 -6.520 -5.828 1.00 88.50 81 PHE A CA 1
ATOM 605 C C . PHE A 1 81 ? 8.779 -6.917 -4.352 1.00 88.50 81 PHE A C 1
ATOM 607 O O . PHE A 1 81 ? 8.067 -7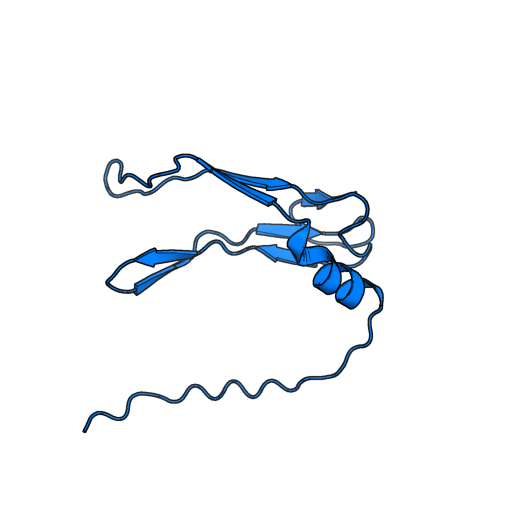.853 -3.986 1.00 88.50 81 PHE A O 1
ATOM 614 N N . LYS A 1 82 ? 9.488 -6.187 -3.486 1.00 89.19 82 LYS A N 1
ATOM 615 C CA . LYS A 1 82 ? 9.377 -6.358 -2.036 1.00 89.19 82 LYS A CA 1
ATOM 616 C C . LYS A 1 82 ? 7.919 -6.157 -1.594 1.00 89.19 82 LYS A C 1
ATOM 618 O O . LYS A 1 82 ? 7.307 -5.147 -1.936 1.00 89.19 82 LYS A O 1
ATOM 623 N N . THR A 1 83 ? 7.404 -7.092 -0.801 1.00 91.81 83 THR A N 1
ATOM 624 C CA . THR A 1 83 ? 6.131 -6.937 -0.094 1.00 91.81 83 THR A CA 1
ATOM 625 C C . THR A 1 83 ? 6.231 -5.830 0.953 1.00 91.81 83 THR A C 1
ATOM 627 O O . THR A 1 83 ? 7.239 -5.729 1.657 1.00 91.81 83 THR A O 1
ATOM 630 N N . ILE A 1 84 ? 5.179 -5.020 1.052 1.00 90.62 84 ILE A N 1
ATOM 631 C CA . ILE A 1 84 ? 4.989 -4.014 2.092 1.00 90.62 84 ILE A CA 1
ATOM 632 C C . ILE A 1 84 ? 3.738 -4.371 2.893 1.00 90.62 84 ILE A C 1
ATOM 634 O O . ILE A 1 84 ? 2.672 -4.553 2.312 1.00 90.62 84 ILE A O 1
ATOM 638 N N . THR A 1 85 ? 3.844 -4.447 4.215 1.00 93.44 85 THR A N 1
ATOM 639 C CA . THR A 1 85 ? 2.702 -4.733 5.097 1.00 93.44 85 THR A CA 1
ATOM 640 C C . THR A 1 85 ? 2.123 -3.435 5.648 1.00 93.44 85 THR A C 1
ATOM 642 O O . THR A 1 85 ? 2.776 -2.736 6.422 1.00 93.44 85 THR A O 1
ATOM 645 N N . ILE A 1 86 ? 0.883 -3.113 5.293 1.00 92.62 86 ILE A N 1
ATOM 646 C CA . ILE A 1 86 ? 0.158 -1.942 5.803 1.00 92.62 86 ILE A CA 1
ATOM 647 C C . ILE A 1 86 ? -0.928 -2.402 6.770 1.00 92.62 86 ILE A C 1
ATOM 649 O O . ILE A 1 86 ? -1.559 -3.435 6.557 1.00 92.62 86 ILE A O 1
ATOM 653 N N . GLN A 1 87 ? -1.161 -1.646 7.838 1.00 93.50 87 GLN A N 1
ATOM 654 C CA . GLN A 1 87 ? -2.091 -2.029 8.891 1.00 93.50 87 GLN A CA 1
ATOM 655 C C . GLN A 1 87 ? -3.072 -0.916 9.283 1.00 93.50 87 GLN A C 1
ATOM 657 O O . GLN A 1 87 ? -2.804 0.271 9.094 1.00 93.50 87 GLN A O 1
ATOM 662 N N . GLY A 1 88 ? -4.208 -1.321 9.852 1.00 93.12 88 GLY A N 1
ATOM 663 C CA . GLY A 1 88 ? -5.143 -0.430 10.537 1.00 93.12 88 GLY A CA 1
ATOM 664 C C . GLY A 1 88 ? -4.688 -0.074 11.957 1.00 93.12 88 GLY A C 1
ATOM 665 O O . GLY A 1 88 ? -3.772 -0.680 12.511 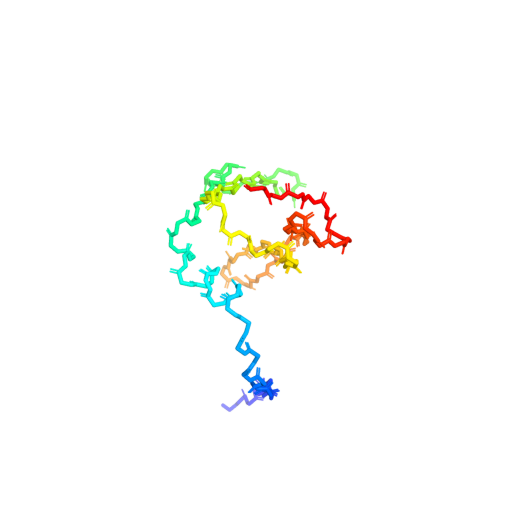1.00 93.12 88 GLY A O 1
ATOM 666 N N . GLU A 1 89 ? -5.367 0.902 12.556 1.00 93.50 89 GLU A N 1
ATOM 667 C CA . GLU A 1 89 ? -5.008 1.538 13.838 1.00 93.50 89 GLU A CA 1
ATOM 668 C C . GLU A 1 89 ? -4.789 0.587 15.033 1.00 93.50 89 GLU A C 1
ATOM 670 O O . GLU A 1 89 ? -4.004 0.882 15.929 1.00 93.50 89 GLU A O 1
ATOM 675 N N . GLU A 1 90 ? -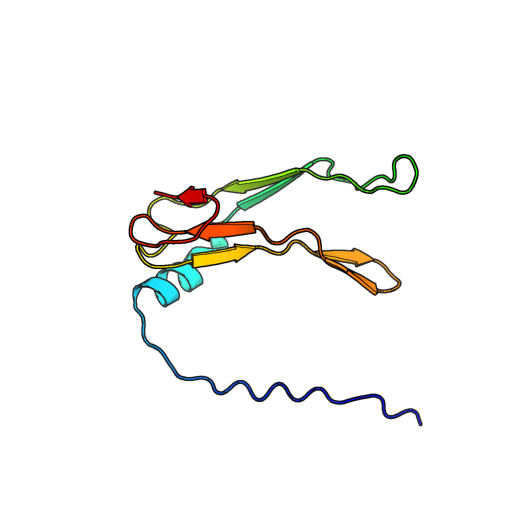5.510 -0.534 15.080 1.00 94.00 90 GLU A N 1
ATOM 676 C CA . GLU A 1 90 ? -5.506 -1.509 16.182 1.00 94.00 90 GLU A CA 1
ATOM 677 C C . GLU A 1 90 ? -4.788 -2.821 15.816 1.00 94.00 90 GLU A C 1
ATOM 679 O O . GLU A 1 90 ? -4.801 -3.776 16.598 1.00 94.00 90 GLU A O 1
ATOM 684 N N . ALA A 1 91 ? -4.203 -2.911 14.621 1.00 93.25 91 ALA A N 1
ATOM 685 C CA . ALA A 1 91 ? -3.409 -4.055 14.199 1.00 93.25 91 ALA A CA 1
ATOM 686 C C . ALA A 1 91 ? -1.955 -3.939 14.685 1.00 93.25 91 ALA A C 1
ATOM 688 O O . ALA A 1 91 ? -1.465 -2.870 15.053 1.00 93.25 91 ALA A O 1
ATOM 689 N N . THR A 1 92 ? -1.254 -5.072 14.700 1.00 92.12 92 THR A N 1
ATOM 690 C CA . THR A 1 92 ? 0.143 -5.157 15.138 1.00 92.12 92 THR A CA 1
ATOM 691 C C . THR A 1 92 ? 0.982 -5.904 14.112 1.00 92.12 92 THR A C 1
ATOM 693 O O . THR A 1 92 ? 0.550 -6.948 13.627 1.00 92.12 92 THR A O 1
ATOM 696 N N . GLY A 1 93 ? 2.208 -5.435 13.868 1.00 87.69 93 GLY A N 1
ATOM 697 C CA . GLY A 1 93 ? 3.189 -6.119 13.017 1.00 87.69 93 GLY A CA 1
ATOM 698 C C . GLY A 1 93 ? 3.277 -5.605 11.577 1.00 87.69 93 GLY A C 1
ATOM 699 O O . GLY A 1 93 ? 4.073 -6.139 10.812 1.00 87.69 93 GLY A O 1
ATOM 700 N N . GLY A 1 94 ? 2.507 -4.579 11.206 1.00 89.00 94 GLY A N 1
ATOM 701 C CA . GLY A 1 94 ? 2.649 -3.878 9.931 1.00 89.00 94 GLY A CA 1
ATOM 702 C C . GLY A 1 94 ? 3.819 -2.892 9.916 1.00 89.00 94 GLY A C 1
ATOM 703 O O . GLY A 1 94 ? 4.242 -2.377 10.950 1.00 89.00 94 GLY A O 1
ATOM 704 N N . GLU A 1 95 ? 4.328 -2.607 8.720 1.00 91.75 95 GLU A N 1
ATOM 705 C CA . GLU A 1 95 ? 5.408 -1.644 8.475 1.00 91.75 95 GLU A CA 1
ATOM 706 C C . GLU A 1 95 ? 4.907 -0.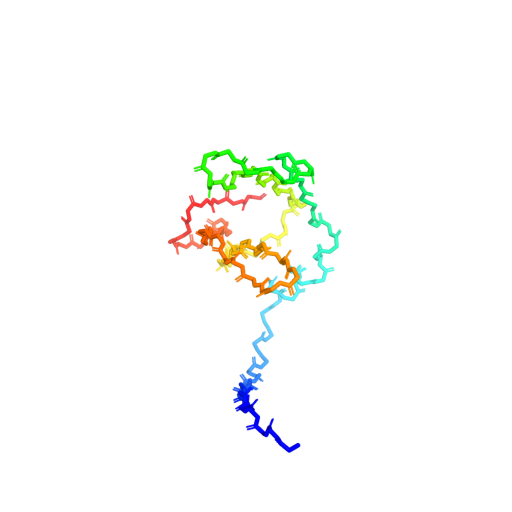188 8.506 1.00 91.75 95 GLU A C 1
ATOM 708 O O . GLU A 1 95 ? 5.678 0.716 8.820 1.00 91.75 95 GLU A O 1
ATOM 713 N N . ALA A 1 96 ? 3.622 0.049 8.211 1.00 90.56 96 ALA A N 1
ATOM 714 C CA . ALA A 1 96 ? 2.992 1.371 8.258 1.00 90.56 96 ALA A CA 1
ATOM 715 C C . ALA A 1 96 ? 1.529 1.295 8.721 1.00 90.56 96 ALA A C 1
ATOM 717 O O . ALA A 1 96 ? 0.824 0.340 8.398 1.00 90.56 96 ALA A O 1
ATOM 718 N N . THR A 1 97 ? 1.065 2.317 9.450 1.00 91.00 97 THR A N 1
ATOM 719 C CA . THR A 1 97 ? -0.330 2.431 9.918 1.00 91.00 97 THR A CA 1
ATOM 720 C C . THR A 1 97 ? -1.066 3.527 9.153 1.00 91.00 97 THR A C 1
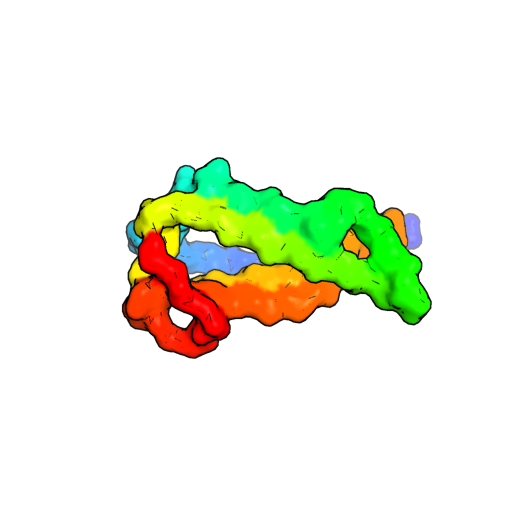ATOM 722 O O . THR A 1 97 ? -0.552 4.640 9.041 1.00 91.00 97 THR A O 1
ATOM 725 N N . ILE A 1 98 ? -2.263 3.213 8.651 1.00 85.44 98 ILE A N 1
ATOM 726 C CA . ILE A 1 98 ? -3.171 4.158 7.984 1.00 85.44 98 ILE A CA 1
ATOM 727 C C . ILE A 1 98 ? -4.394 4.384 8.881 1.00 85.44 98 ILE A C 1
ATOM 729 O O . ILE A 1 98 ? -4.968 3.416 9.389 1.00 85.44 98 ILE A O 1
ATOM 733 N N . PHE A 1 99 ? -4.758 5.655 9.065 1.00 76.88 99 PHE A N 1
ATOM 734 C CA . PHE A 1 99 ? -5.858 6.128 9.914 1.00 76.88 99 PHE A CA 1
ATOM 735 C C . PHE A 1 99 ? -7.083 6.498 9.057 1.00 76.88 99 PHE A C 1
ATOM 737 O O . PHE A 1 99 ? -6.882 7.142 8.001 1.00 76.88 99 PHE A O 1
#

Nearest PDB structures (foldseek):
  4nzd-assembly1_A  TM=3.832E-01  e=6.261E+00  Homo sapiens
  3ua0-assembly1_A-2  TM=3.087E-01  e=8.698E+00  Bombyx mori

Foldseek 3Di:
DDDDDDPPPPPPPPPPPPVQVVLLVVCVVQKDKDKPPPDWDDDPNDTDIDIDIDDPPSSHDQADKDWDWDWDDDPVGIDTDDIAIEHHNNHPDGPYYDD

Secondary structure (DSSP, 8-state):
------------------HHHHHHHHTGGG-EEEEESSS--EETTEE--EEEEE--TT-S-TT-EEEE--EEEETTEEEE---EEEE-TT--S-SEE--

pLDDT: mean 82.08, std 16.33, range [38.94, 94.38]

Sequence (99 aa):
MGISKIFYILILATAMSSCGLNNMASKYETVSYTVTPSTLQTHAGNVSLTLDATFAEKYFAKKATVDFTPVLVYANGETAFKTITIQGEEATGGEATIF

Mean predicted aligned error: 9.47 Å

Radius of gyration: 17.35 Å; Cα contacts (8 Å, |Δi|>4): 128; chains: 1; bounding box: 41×40×42 Å